Protein AF-A0A2H0M8A6-F1 (afdb_monomer_lite)

Sequence (115 aa):
MWIIIVIVGLIFGLFAFSQIIYPLVSAWPRAKKLEREGKLKQSIPITTFIIAPIVWGTLLAASIWIVNSSFVEYSKLYYIVLGFIFVVVIAQIPKQNRDLEADFKDSWKKYLKEE

Radius of gyration: 17.15 Å; chains: 1; bounding box: 43×23×48 Å

Foldseek 3Di:
DLVVLLVCLQVLLLQLLLQQCCLPPPLVVVLVVCVVVVQWPDRDDPCVSVVSNVVSVVVVVVSLVCCVPPPVVCSVVSVVSSVVSNVVSVVCCVVCNVVSVVVSCVVPVVTGDDD

Structure (mmCIF, N/CA/C/O backbone):
data_AF-A0A2H0M8A6-F1
#
_entry.id   AF-A0A2H0M8A6-F1
#
loop_
_atom_site.group_PDB
_atom_site.id
_atom_site.type_symbol
_atom_site.label_atom_id
_atom_site.label_alt_id
_atom_site.label_comp_id
_atom_site.label_asym_id
_atom_site.label_entity_id
_atom_site.label_seq_id
_atom_site.pdbx_PDB_ins_code
_atom_site.Cartn_x
_atom_site.Cartn_y
_atom_site.Cartn_z
_atom_site.occupancy
_atom_site.B_iso_or_equiv
_atom_site.auth_seq_id
_atom_site.auth_comp_id
_atom_site.auth_asym_id
_atom_site.auth_atom_id
_atom_site.pdbx_PDB_model_num
ATOM 1 N N . MET A 1 1 ? 7.166 -0.919 -25.598 1.00 82.88 1 MET A N 1
ATOM 2 C CA . MET A 1 1 ? 7.477 -1.524 -24.286 1.00 82.88 1 MET A CA 1
ATOM 3 C C . MET A 1 1 ? 7.336 -0.521 -23.142 1.00 82.88 1 MET A C 1
ATOM 5 O O . MET A 1 1 ? 6.576 -0.797 -22.225 1.00 82.88 1 MET A O 1
ATOM 9 N N . TRP A 1 2 ? 7.950 0.669 -23.223 1.00 85.50 2 TRP A N 1
ATOM 10 C CA . TRP A 1 2 ? 7.832 1.709 -22.183 1.00 85.50 2 TRP A CA 1
ATOM 11 C C . TRP A 1 2 ? 6.381 2.063 -21.795 1.00 85.50 2 TRP A C 1
ATOM 13 O O . TRP A 1 2 ? 6.062 2.080 -20.612 1.00 85.50 2 TRP A O 1
ATOM 23 N N . ILE A 1 3 ? 5.479 2.244 -22.773 1.00 91.56 3 ILE A N 1
ATOM 24 C CA . ILE A 1 3 ? 4.048 2.529 -22.532 1.00 91.56 3 ILE A CA 1
ATOM 25 C C . ILE A 1 3 ? 3.387 1.424 -21.698 1.00 91.56 3 ILE A C 1
ATOM 27 O O . ILE A 1 3 ? 2.634 1.713 -20.776 1.00 91.56 3 ILE A O 1
ATOM 31 N N . ILE A 1 4 ? 3.692 0.157 -21.994 1.00 90.88 4 ILE 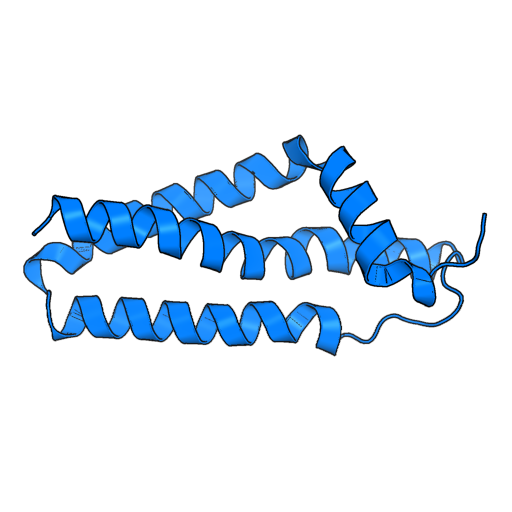A N 1
ATOM 32 C CA . ILE A 1 4 ? 3.111 -0.996 -21.294 1.00 90.88 4 ILE A CA 1
ATOM 33 C C . ILE A 1 4 ? 3.563 -0.993 -19.834 1.00 90.88 4 ILE A C 1
ATOM 35 O O . ILE A 1 4 ? 2.733 -1.114 -18.941 1.00 90.88 4 ILE A O 1
ATOM 39 N N . ILE A 1 5 ? 4.859 -0.787 -19.583 1.00 89.00 5 ILE A N 1
ATOM 40 C CA . ILE A 1 5 ? 5.412 -0.731 -18.221 1.00 89.00 5 ILE A CA 1
ATOM 41 C C . ILE A 1 5 ? 4.822 0.438 -17.432 1.00 89.00 5 ILE A C 1
ATOM 43 O O . ILE A 1 5 ? 4.523 0.282 -16.251 1.00 89.00 5 ILE A O 1
ATOM 47 N N . VAL A 1 6 ? 4.597 1.584 -18.080 1.00 89.81 6 VAL A N 1
ATOM 48 C CA . VAL A 1 6 ? 3.922 2.729 -17.458 1.00 89.81 6 VAL A CA 1
ATOM 49 C C . VAL A 1 6 ? 2.479 2.381 -17.103 1.00 89.81 6 VAL A C 1
ATOM 51 O O . VAL A 1 6 ? 2.099 2.550 -15.953 1.00 89.81 6 VAL A O 1
ATOM 54 N N . ILE A 1 7 ? 1.684 1.855 -18.038 1.00 93.00 7 ILE A N 1
ATOM 55 C CA . ILE A 1 7 ? 0.275 1.506 -17.784 1.00 93.00 7 ILE A CA 1
ATOM 56 C C . ILE A 1 7 ? 0.167 0.453 -16.676 1.00 93.00 7 ILE A C 1
ATOM 58 O O . ILE A 1 7 ? -0.618 0.619 -15.743 1.00 93.00 7 ILE A O 1
ATOM 62 N N . VAL A 1 8 ? 0.985 -0.599 -16.743 1.00 91.19 8 VAL A N 1
ATOM 63 C CA . VAL A 1 8 ? 1.023 -1.647 -15.717 1.00 91.19 8 VAL A CA 1
ATOM 64 C C . VAL A 1 8 ? 1.450 -1.062 -14.375 1.00 91.19 8 VAL A C 1
ATOM 66 O O . VAL A 1 8 ? 0.790 -1.320 -13.378 1.00 91.19 8 VAL A O 1
ATOM 69 N N . GLY A 1 9 ? 2.497 -0.235 -14.334 1.00 90.50 9 GLY A N 1
ATOM 70 C CA . GLY A 1 9 ? 2.951 0.423 -13.108 1.00 90.50 9 GLY A CA 1
ATOM 71 C C . GLY A 1 9 ? 1.917 1.369 -12.506 1.00 90.50 9 GLY A C 1
ATOM 72 O O . GLY A 1 9 ? 1.764 1.390 -11.289 1.00 90.50 9 GLY A O 1
ATOM 73 N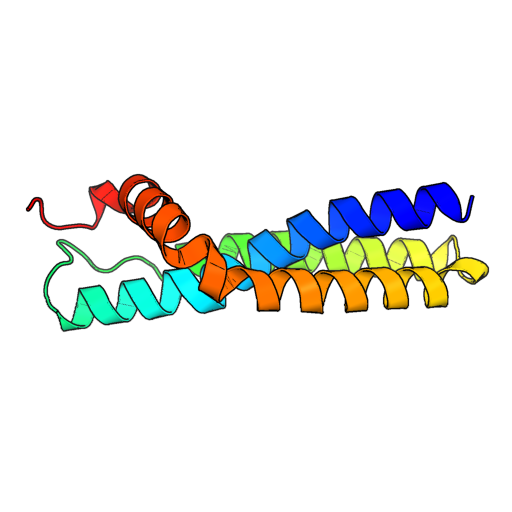 N . LEU A 1 10 ? 1.170 2.098 -13.339 1.00 92.56 10 LEU A N 1
ATOM 74 C CA . LEU A 1 10 ? 0.096 2.984 -12.897 1.00 92.56 10 LEU A CA 1
ATOM 75 C C . LEU A 1 10 ? -1.038 2.187 -12.253 1.00 92.56 10 LEU A C 1
ATOM 77 O O . LEU A 1 10 ? -1.395 2.450 -11.108 1.00 92.56 10 LEU A O 1
ATOM 81 N N . ILE A 1 11 ? -1.583 1.202 -12.972 1.00 92.81 11 ILE A N 1
ATOM 82 C CA . ILE A 1 11 ? -2.720 0.404 -12.500 1.00 92.81 11 ILE A CA 1
ATOM 83 C C . ILE A 1 11 ? -2.307 -0.400 -11.270 1.00 92.81 11 ILE A C 1
ATOM 85 O O . ILE A 1 11 ? -2.932 -0.304 -10.217 1.00 92.81 11 ILE A O 1
ATOM 89 N N . PHE A 1 12 ? -1.229 -1.170 -11.384 1.00 92.94 12 PHE A N 1
ATOM 90 C CA . PHE A 1 12 ? -0.778 -2.041 -10.311 1.00 92.94 12 PHE A CA 1
ATOM 91 C C . PHE A 1 12 ? -0.323 -1.246 -9.085 1.00 92.94 12 PHE A C 1
ATOM 93 O O . PHE A 1 12 ? -0.687 -1.598 -7.966 1.00 92.94 12 PHE A O 1
ATOM 100 N N . GLY A 1 13 ? 0.413 -0.148 -9.286 1.00 92.75 13 GLY A N 1
ATOM 101 C CA . GLY A 1 13 ? 0.808 0.754 -8.208 1.00 92.75 13 GLY A CA 1
ATOM 102 C C . GLY A 1 13 ? -0.404 1.337 -7.487 1.00 92.75 13 GLY A C 1
ATOM 103 O O . GLY A 1 13 ? -0.409 1.377 -6.261 1.00 92.75 13 GLY A O 1
ATOM 104 N N . LEU A 1 14 ? -1.454 1.720 -8.222 1.00 93.19 14 LEU A N 1
ATOM 105 C CA . LEU A 1 14 ? -2.672 2.273 -7.627 1.00 93.19 14 LEU A CA 1
ATOM 106 C C . LEU A 1 14 ? -3.337 1.236 -6.723 1.00 93.19 14 LEU A C 1
ATOM 108 O O . LEU A 1 14 ? -3.583 1.518 -5.555 1.00 93.19 14 LEU A O 1
ATOM 112 N N . PHE A 1 15 ? -3.548 0.019 -7.226 1.00 91.88 15 PHE A N 1
ATOM 113 C CA . PHE A 1 15 ? -4.123 -1.065 -6.430 1.00 91.88 15 PHE A CA 1
ATOM 114 C C . PHE A 1 15 ? -3.256 -1.418 -5.220 1.00 91.88 15 PHE A C 1
ATOM 116 O O . PHE A 1 15 ? -3.762 -1.446 -4.100 1.00 91.88 15 PHE A O 1
ATOM 123 N N . ALA A 1 16 ? -1.955 -1.640 -5.418 1.00 93.69 16 ALA A N 1
ATOM 124 C CA . ALA A 1 16 ? -1.054 -2.030 -4.341 1.00 93.69 16 ALA A CA 1
ATOM 125 C C . ALA A 1 16 ? -0.997 -0.957 -3.247 1.00 93.69 16 ALA A C 1
ATOM 127 O O . ALA A 1 16 ? -1.219 -1.260 -2.076 1.00 93.69 16 ALA A O 1
ATOM 128 N N . PHE A 1 17 ? -0.771 0.309 -3.609 1.00 94.62 17 PHE A N 1
ATOM 129 C CA . PHE A 1 17 ? -0.703 1.381 -2.622 1.00 94.62 17 PHE A CA 1
ATOM 130 C C . PHE A 1 17 ? -2.049 1.642 -1.955 1.00 94.62 17 PHE A C 1
ATOM 132 O O . PHE A 1 17 ? -2.059 1.840 -0.746 1.00 94.62 17 PHE A O 1
ATOM 139 N N . SER A 1 18 ? -3.182 1.577 -2.656 1.00 90.50 18 SER A N 1
ATOM 140 C CA . SER A 1 18 ? -4.492 1.703 -2.004 1.00 90.50 18 SER A CA 1
ATOM 141 C C . SER A 1 18 ? -4.712 0.606 -0.959 1.00 90.50 18 SER A C 1
ATOM 143 O O . SER A 1 18 ? -5.125 0.904 0.158 1.00 90.50 18 SER A O 1
ATOM 145 N N . GLN A 1 19 ? -4.368 -0.644 -1.275 1.00 90.62 19 GLN A N 1
ATOM 146 C CA . GLN A 1 19 ? -4.548 -1.791 -0.377 1.00 90.62 19 GLN A CA 1
ATOM 147 C C . GLN A 1 19 ? -3.529 -1.842 0.773 1.00 90.62 19 GLN A C 1
ATOM 149 O O . GLN A 1 19 ? -3.780 -2.472 1.797 1.00 90.62 19 GLN A O 1
ATOM 154 N N . ILE A 1 20 ? -2.389 -1.161 0.633 1.00 91.50 20 ILE A N 1
ATOM 155 C CA . ILE A 1 20 ? -1.403 -0.988 1.706 1.00 91.50 20 ILE A CA 1
ATOM 156 C C . ILE A 1 20 ? -1.787 0.197 2.600 1.00 91.50 20 ILE A C 1
ATOM 158 O O . ILE A 1 20 ? -1.832 0.084 3.823 1.00 91.50 20 ILE A O 1
ATOM 162 N N . ILE A 1 21 ? -2.061 1.350 1.997 1.00 90.88 21 ILE A N 1
ATOM 163 C CA . ILE A 1 21 ? -2.172 2.623 2.705 1.00 90.88 21 ILE A CA 1
ATOM 164 C C . ILE A 1 21 ? -3.527 2.771 3.389 1.00 90.88 21 ILE A C 1
ATOM 166 O O . ILE A 1 21 ? -3.575 3.207 4.538 1.00 90.88 21 ILE A O 1
ATOM 170 N N . TYR A 1 22 ? -4.627 2.385 2.738 1.00 87.00 22 TYR A N 1
ATOM 171 C CA . TYR A 1 22 ? -5.959 2.572 3.311 1.00 87.00 22 TYR A CA 1
ATOM 172 C C . TYR A 1 22 ? -6.155 1.828 4.648 1.00 87.00 22 TYR A C 1
ATOM 174 O O . TYR A 1 22 ? -6.546 2.480 5.629 1.00 87.00 22 TYR A O 1
ATOM 182 N N . PRO A 1 23 ? -5.828 0.522 4.763 1.00 86.31 23 PRO A N 1
ATOM 183 C CA . PRO A 1 23 ? -5.986 -0.196 6.025 1.00 86.31 23 PRO A CA 1
ATOM 184 C C . PRO A 1 23 ? -5.137 0.389 7.157 1.00 86.31 23 PRO A C 1
ATOM 186 O O . PRO A 1 23 ? -5.604 0.477 8.292 1.00 86.31 23 PRO A O 1
ATOM 189 N N . LEU A 1 24 ? -3.911 0.822 6.847 1.00 87.06 24 LEU A N 1
ATOM 190 C CA . LEU A 1 24 ? -2.941 1.286 7.840 1.00 87.06 24 LEU A CA 1
ATOM 191 C C . LEU A 1 24 ? -3.181 2.731 8.290 1.00 87.06 24 LEU A C 1
ATOM 193 O O . LEU A 1 24 ? -3.026 3.039 9.471 1.00 87.06 24 LEU A O 1
ATOM 197 N N . VAL A 1 25 ? -3.549 3.620 7.366 1.00 86.75 25 VAL A N 1
ATOM 198 C CA . VAL A 1 25 ? -3.613 5.071 7.614 1.00 86.75 25 VAL A CA 1
ATOM 199 C C . VAL A 1 25 ? -5.034 5.551 7.908 1.00 86.75 25 VAL A C 1
ATOM 201 O O . VAL A 1 25 ? -5.200 6.541 8.615 1.00 86.75 25 VAL A O 1
ATOM 204 N N . SER A 1 26 ? -6.065 4.856 7.421 1.00 85.00 26 SER A N 1
ATOM 205 C CA . SER A 1 26 ? -7.464 5.245 7.645 1.00 85.00 26 SER A CA 1
ATOM 206 C C . SER A 1 26 ? -8.200 4.253 8.545 1.00 85.00 26 SER A C 1
ATOM 208 O O . SER A 1 26 ? -8.637 4.612 9.643 1.00 85.00 26 SER A O 1
ATOM 210 N N . ALA A 1 27 ? -8.288 2.985 8.134 1.00 85.31 27 ALA A N 1
ATOM 211 C CA . ALA A 1 27 ? -9.132 2.006 8.817 1.00 85.31 27 ALA A CA 1
ATOM 212 C C . ALA A 1 27 ? -8.627 1.673 10.234 1.00 85.31 27 ALA A C 1
ATOM 214 O O . ALA A 1 27 ? -9.412 1.647 11.184 1.00 85.31 27 ALA A O 1
ATOM 215 N N . TRP A 1 28 ? -7.316 1.482 10.408 1.00 86.50 28 TRP A N 1
ATOM 216 C CA . TRP A 1 28 ? -6.717 1.157 11.704 1.00 86.50 28 T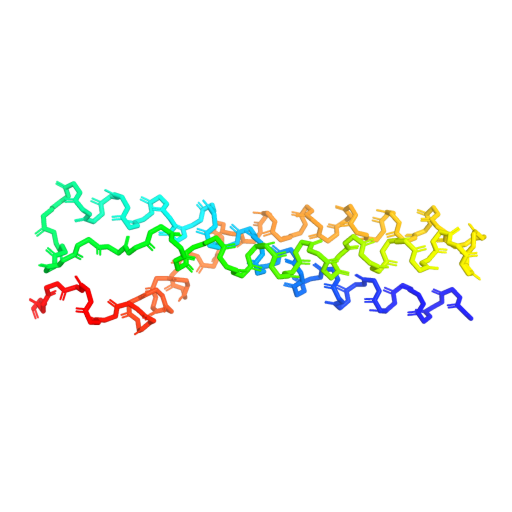RP A CA 1
ATOM 217 C C . TRP A 1 28 ? -6.861 2.278 12.754 1.00 86.50 28 TRP A C 1
ATOM 219 O O . TRP A 1 28 ? -7.399 2.011 13.837 1.00 86.50 28 TRP A O 1
ATOM 229 N N . PRO A 1 29 ? -6.472 3.544 12.481 1.00 86.00 29 PRO A N 1
ATOM 230 C CA . PRO A 1 29 ? -6.687 4.641 13.426 1.00 86.00 29 PRO A CA 1
ATOM 231 C C . PRO A 1 29 ? -8.163 4.831 13.777 1.00 86.00 29 PRO A C 1
ATOM 233 O O . PRO A 1 29 ? -8.504 5.096 14.932 1.00 86.00 29 PRO A O 1
ATOM 236 N N . ARG A 1 30 ? -9.053 4.644 12.797 1.00 85.56 30 ARG A N 1
ATOM 237 C CA . ARG A 1 30 ? -10.499 4.731 12.993 1.00 85.56 30 ARG A CA 1
ATOM 238 C C . ARG A 1 30 ? -11.025 3.628 13.909 1.00 85.56 30 ARG A C 1
ATOM 240 O O . ARG A 1 30 ? -11.769 3.927 14.840 1.00 85.56 30 ARG A O 1
ATOM 247 N N . ALA A 1 31 ? -10.597 2.384 13.707 1.00 87.12 31 ALA A N 1
ATOM 248 C CA . ALA A 1 31 ? -10.927 1.275 14.596 1.00 87.12 31 ALA A CA 1
ATOM 249 C C . ALA A 1 31 ? -10.479 1.558 16.039 1.00 87.12 31 ALA A C 1
ATOM 251 O O . ALA A 1 31 ? -11.260 1.377 16.971 1.00 87.12 31 ALA A O 1
ATOM 252 N N . LYS A 1 32 ? -9.266 2.099 16.228 1.00 86.50 32 LYS A N 1
ATOM 253 C CA . LYS A 1 32 ? -8.774 2.520 17.550 1.00 86.50 32 LYS A CA 1
ATOM 254 C C . LYS A 1 32 ? -9.582 3.657 18.167 1.00 86.50 32 LYS A C 1
ATOM 256 O O . LYS A 1 32 ? -9.799 3.657 19.378 1.00 86.50 32 LYS A O 1
ATOM 261 N N . LYS A 1 33 ? -10.048 4.615 17.365 1.00 87.38 33 LYS A N 1
ATOM 262 C CA . LYS A 1 33 ? -10.939 5.681 17.836 1.00 87.38 33 LYS A CA 1
ATOM 263 C C . LYS A 1 33 ? -12.282 5.112 18.313 1.00 87.38 33 LYS A C 1
ATOM 265 O O . LYS A 1 33 ? -12.706 5.430 19.416 1.00 87.38 33 LYS A O 1
ATOM 270 N N . LEU A 1 34 ? -12.898 4.215 17.541 1.00 85.94 34 LEU A N 1
ATOM 271 C CA . LEU A 1 34 ? -14.169 3.568 17.902 1.00 85.94 34 LEU A CA 1
ATOM 272 C C . LEU A 1 34 ? -14.052 2.652 19.129 1.00 85.94 34 LEU A C 1
ATOM 274 O O . LEU A 1 34 ? -14.989 2.571 19.923 1.00 85.94 34 LEU A O 1
ATOM 278 N N . GLU A 1 35 ? -12.902 1.994 19.302 1.00 86.69 35 GLU A N 1
ATOM 279 C CA . GLU A 1 35 ? -12.573 1.219 20.503 1.00 86.69 35 GLU A CA 1
ATOM 280 C C . GLU A 1 35 ? -12.554 2.122 21.745 1.00 86.69 35 GLU A C 1
ATOM 282 O O . GLU A 1 35 ? -13.203 1.812 22.741 1.00 86.69 35 GLU A O 1
ATOM 287 N N . ARG A 1 36 ? -11.889 3.285 21.661 1.00 87.38 36 ARG A N 1
ATOM 288 C CA . ARG A 1 36 ? -11.842 4.283 22.747 1.00 87.38 36 ARG A CA 1
ATOM 289 C C . ARG A 1 36 ? -13.201 4.917 23.044 1.00 87.38 36 ARG A C 1
ATOM 291 O O . ARG A 1 36 ? -13.488 5.206 24.197 1.00 87.38 36 ARG A O 1
ATOM 298 N N . GLU A 1 37 ? -14.031 5.123 22.023 1.00 88.81 37 GLU A N 1
ATOM 299 C CA . GLU A 1 37 ? -15.398 5.647 22.169 1.00 88.81 37 GLU A CA 1
ATOM 300 C C . GLU A 1 37 ? -16.396 4.595 22.692 1.00 88.81 37 GLU A C 1
ATOM 302 O O . GLU A 1 37 ? -17.570 4.904 22.879 1.00 88.81 37 GLU A O 1
ATOM 307 N N . GLY A 1 38 ? -15.971 3.342 22.906 1.00 85.06 38 GLY A N 1
ATOM 308 C CA . GLY A 1 38 ? -16.846 2.271 23.389 1.00 85.06 38 GLY A CA 1
ATOM 309 C C . GLY A 1 38 ? -17.930 1.851 22.388 1.00 85.06 38 GLY A C 1
ATOM 310 O O . GLY A 1 38 ? -18.899 1.193 22.778 1.00 85.06 38 GLY A O 1
ATOM 311 N N . LYS A 1 39 ? -17.776 2.206 21.104 1.00 85.75 39 LYS A N 1
ATOM 312 C CA . LYS A 1 39 ? -18.728 1.913 20.015 1.00 85.75 39 LYS A CA 1
ATOM 313 C C . LYS A 1 39 ? -18.525 0.537 19.375 1.00 85.75 39 LYS A C 1
ATOM 315 O O . LYS A 1 39 ? -19.316 0.125 18.532 1.00 85.75 39 LYS A O 1
ATOM 320 N N . LEU A 1 40 ? -17.481 -0.191 19.772 1.00 84.75 40 LEU A N 1
ATOM 321 C CA . LEU A 1 40 ? -17.243 -1.563 19.328 1.00 84.75 40 LEU A CA 1
ATOM 322 C C . LEU A 1 40 ? -17.925 -2.569 20.260 1.00 84.75 40 LEU A C 1
ATOM 324 O O . LEU A 1 40 ? -17.829 -2.468 21.483 1.00 84.75 40 LEU A O 1
ATOM 328 N N . LYS A 1 41 ? -18.597 -3.563 19.675 1.00 86.56 41 LYS A N 1
ATOM 329 C CA . LYS A 1 41 ? -19.125 -4.736 20.389 1.00 86.56 41 LYS A CA 1
ATOM 330 C C . LYS A 1 41 ? -17.997 -5.694 20.781 1.00 86.56 41 LYS A C 1
ATOM 332 O O . LYS A 1 41 ? -18.072 -6.340 21.820 1.00 86.56 41 LYS A O 1
ATOM 337 N N . GLN A 1 42 ? -16.960 -5.772 19.949 1.00 84.88 42 GLN A N 1
ATOM 338 C CA . GLN A 1 42 ? -15.746 -6.559 20.166 1.00 84.88 42 GLN A CA 1
ATOM 339 C C . GLN A 1 42 ? -14.574 -5.895 19.420 1.00 84.88 42 GLN A C 1
ATOM 341 O O . GLN A 1 42 ? -14.791 -5.272 18.377 1.00 84.88 42 GLN A O 1
ATOM 346 N N . SER A 1 43 ? -13.341 -6.027 19.919 1.00 83.38 43 SER A N 1
ATOM 347 C CA . SER A 1 43 ? -12.164 -5.450 19.254 1.00 83.38 43 SER A CA 1
ATOM 348 C C . SER A 1 43 ? -11.944 -6.074 17.871 1.00 83.38 43 SER A C 1
ATOM 350 O O . SER A 1 43 ? -12.078 -7.286 17.689 1.00 83.38 43 SER A O 1
ATOM 352 N N . ILE A 1 44 ? -11.589 -5.245 16.885 1.00 85.88 44 ILE A N 1
ATOM 353 C CA . ILE A 1 44 ? -11.246 -5.720 15.540 1.00 85.88 44 ILE A CA 1
ATOM 354 C C . ILE A 1 44 ? -9.817 -6.287 15.578 1.00 85.88 44 ILE A C 1
ATOM 356 O O . ILE A 1 44 ? -8.897 -5.564 15.976 1.00 85.88 44 ILE A O 1
ATOM 360 N N . PRO A 1 45 ? -9.590 -7.550 15.166 1.00 86.75 45 PRO A N 1
ATOM 361 C CA . PRO A 1 45 ? -8.257 -8.137 15.155 1.00 86.75 45 PRO A CA 1
ATOM 362 C C . PRO A 1 45 ? -7.293 -7.341 14.276 1.00 86.75 45 PRO A C 1
ATOM 364 O O . PRO A 1 45 ? -7.619 -6.998 13.138 1.00 86.75 45 PRO A O 1
ATOM 367 N N . ILE A 1 46 ? -6.079 -7.116 14.783 1.00 85.25 46 ILE A N 1
ATOM 368 C CA . ILE A 1 46 ? -5.008 -6.385 14.083 1.00 85.25 46 ILE A CA 1
ATOM 369 C C . ILE A 1 46 ? -4.671 -7.036 12.740 1.00 85.25 46 ILE A C 1
ATOM 371 O O . ILE A 1 46 ? -4.424 -6.349 11.752 1.00 85.25 46 ILE A O 1
ATOM 375 N N . THR A 1 47 ? -4.733 -8.365 12.693 1.00 86.62 47 THR A N 1
ATOM 376 C CA . THR A 1 47 ? -4.511 -9.165 11.486 1.00 86.62 47 THR A CA 1
ATOM 377 C C . THR A 1 47 ? -5.362 -8.688 10.310 1.00 86.62 47 THR A C 1
ATOM 379 O O . THR A 1 47 ? -4.856 -8.613 9.195 1.00 86.62 47 THR A O 1
ATOM 382 N N . THR A 1 48 ? -6.600 -8.253 10.556 1.00 84.75 48 THR A N 1
ATOM 383 C CA . THR A 1 48 ? -7.519 -7.752 9.520 1.00 84.75 48 THR A CA 1
ATOM 384 C C . THR A 1 48 ? -6.967 -6.539 8.769 1.00 84.75 48 THR A C 1
ATOM 386 O O . THR A 1 48 ? -7.255 -6.364 7.590 1.00 84.75 48 THR A O 1
ATOM 389 N N . PHE A 1 49 ? -6.147 -5.718 9.427 1.00 87.62 49 PHE A N 1
ATOM 390 C CA . PHE A 1 49 ? -5.560 -4.515 8.833 1.00 87.62 49 PHE A CA 1
ATOM 391 C C . PHE A 1 49 ? -4.191 -4.760 8.207 1.00 87.62 49 PHE A C 1
ATOM 393 O O . PHE A 1 49 ? -3.730 -3.930 7.435 1.00 87.62 49 PHE A O 1
ATOM 400 N N . ILE A 1 50 ? -3.534 -5.874 8.541 1.00 89.88 50 ILE A N 1
ATOM 401 C CA . ILE A 1 50 ? -2.155 -6.161 8.131 1.00 89.88 50 ILE A CA 1
ATOM 402 C C . ILE A 1 50 ? -2.099 -7.176 6.980 1.00 89.88 50 ILE A C 1
ATOM 404 O O . ILE A 1 50 ? -1.185 -7.106 6.163 1.00 89.88 50 ILE A O 1
ATOM 408 N N . ILE A 1 51 ? -3.083 -8.077 6.850 1.00 91.06 51 ILE A N 1
ATOM 409 C CA . ILE A 1 51 ? -3.094 -9.102 5.789 1.00 91.06 51 ILE A CA 1
ATOM 410 C C . ILE A 1 51 ? -3.017 -8.469 4.394 1.00 91.06 51 ILE A C 1
ATOM 412 O O . ILE A 1 51 ? -2.153 -8.849 3.606 1.00 91.06 51 ILE A O 1
ATOM 416 N N . ALA A 1 52 ? -3.875 -7.489 4.094 1.00 89.62 52 ALA A N 1
ATOM 417 C CA . ALA A 1 52 ? -3.870 -6.830 2.789 1.00 89.62 52 ALA A CA 1
ATOM 418 C C . ALA A 1 52 ? -2.537 -6.099 2.508 1.00 89.62 52 ALA A C 1
ATOM 420 O O . ALA A 1 52 ? -1.939 -6.383 1.467 1.00 89.62 52 ALA A O 1
ATOM 421 N N . PRO A 1 53 ? -1.992 -5.269 3.425 1.00 93.19 53 PRO A N 1
ATOM 422 C CA . PRO A 1 53 ? -0.665 -4.682 3.253 1.00 93.19 53 PRO A CA 1
ATOM 423 C C . PRO A 1 53 ? 0.467 -5.690 3.055 1.00 93.19 53 PRO A C 1
ATOM 425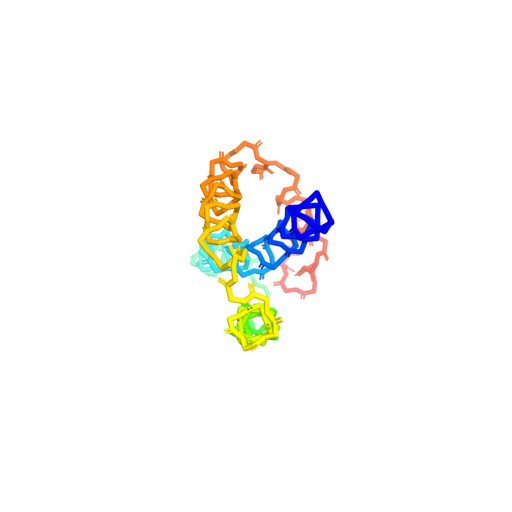 O O . PRO A 1 53 ? 1.362 -5.430 2.258 1.00 93.19 53 PRO A O 1
ATOM 428 N N . ILE A 1 54 ? 0.442 -6.838 3.742 1.00 94.50 54 ILE A N 1
ATOM 429 C CA . ILE A 1 54 ? 1.453 -7.885 3.552 1.00 94.50 54 ILE A CA 1
ATOM 430 C C . ILE A 1 54 ? 1.347 -8.467 2.144 1.00 94.50 54 ILE A C 1
ATOM 432 O O . ILE A 1 54 ? 2.336 -8.465 1.417 1.00 94.50 54 ILE A O 1
ATOM 436 N N . VAL A 1 55 ? 0.159 -8.930 1.742 1.00 95.19 55 VAL A N 1
ATOM 437 C CA . VAL A 1 55 ? -0.046 -9.574 0.434 1.00 95.19 55 VAL A CA 1
ATOM 438 C C . VAL A 1 55 ? 0.333 -8.621 -0.697 1.00 95.19 55 VAL A C 1
ATOM 440 O O . VAL A 1 55 ? 1.139 -8.967 -1.562 1.00 95.19 55 VAL A O 1
ATOM 443 N N . TRP A 1 56 ? -0.187 -7.395 -0.669 1.00 95.69 56 TRP A N 1
ATOM 444 C CA . TRP A 1 56 ? 0.106 -6.401 -1.700 1.00 95.69 56 TRP A CA 1
ATOM 445 C C . TRP A 1 56 ? 1.535 -5.870 -1.627 1.00 95.69 56 TRP A C 1
ATOM 447 O O . TRP A 1 56 ? 2.129 -5.600 -2.667 1.00 95.69 56 TRP A O 1
ATOM 457 N N . GLY A 1 57 ? 2.126 -5.790 -0.434 1.00 95.50 57 GLY A N 1
ATOM 458 C CA . GLY A 1 57 ? 3.537 -5.462 -0.253 1.00 95.50 57 GLY A CA 1
ATOM 459 C C . GLY A 1 57 ? 4.458 -6.511 -0.877 1.00 95.50 57 GLY A C 1
ATOM 460 O O . GLY A 1 57 ? 5.402 -6.157 -1.580 1.00 95.50 57 GLY A O 1
ATOM 461 N N . THR A 1 58 ? 4.155 -7.801 -0.699 1.00 96.38 58 THR A N 1
ATOM 462 C CA . THR A 1 58 ? 4.889 -8.893 -1.354 1.00 96.38 58 THR A CA 1
ATOM 463 C C . THR A 1 58 ? 4.740 -8.835 -2.872 1.00 96.38 58 THR A C 1
ATOM 465 O O . THR A 1 58 ? 5.736 -8.950 -3.583 1.00 96.38 58 THR A O 1
ATOM 468 N N . LEU A 1 59 ? 3.526 -8.603 -3.382 1.00 96.56 59 LEU A N 1
ATOM 469 C CA . LEU A 1 59 ? 3.295 -8.474 -4.823 1.00 96.56 59 LEU A CA 1
ATOM 470 C C . LEU A 1 59 ? 4.026 -7.259 -5.416 1.00 96.56 59 LEU A C 1
ATOM 472 O O . LEU A 1 59 ? 4.588 -7.361 -6.503 1.00 96.56 59 LEU A O 1
ATOM 476 N N . LEU A 1 60 ? 4.076 -6.135 -4.695 1.00 96.19 60 LEU A N 1
ATOM 477 C CA . LEU A 1 60 ? 4.835 -4.949 -5.092 1.00 96.19 60 LEU A CA 1
ATOM 478 C C . LEU A 1 60 ? 6.345 -5.199 -5.095 1.00 96.19 60 LEU A C 1
ATOM 480 O O . LEU A 1 60 ? 7.035 -4.813 -6.035 1.00 96.19 60 LEU A O 1
ATOM 484 N N . ALA A 1 61 ? 6.869 -5.889 -4.084 1.00 96.25 61 ALA A N 1
ATOM 485 C CA . ALA A 1 61 ? 8.274 -6.279 -4.065 1.00 96.25 61 ALA A CA 1
ATOM 486 C C . ALA A 1 61 ? 8.613 -7.210 -5.243 1.00 96.25 61 ALA A C 1
ATOM 488 O O . ALA A 1 61 ? 9.628 -7.015 -5.913 1.00 96.25 61 ALA A O 1
ATOM 489 N N . ALA A 1 62 ? 7.737 -8.173 -5.546 1.00 96.31 62 ALA A N 1
ATOM 490 C CA . ALA A 1 62 ? 7.893 -9.068 -6.688 1.00 96.31 62 ALA A CA 1
ATOM 491 C C . ALA A 1 62 ? 7.836 -8.315 -8.027 1.00 96.31 62 ALA A C 1
ATOM 493 O O . ALA A 1 62 ? 8.663 -8.572 -8.902 1.00 96.31 62 ALA A O 1
ATOM 494 N N . SER A 1 63 ? 6.919 -7.355 -8.189 1.00 95.06 63 SER A N 1
ATOM 495 C CA . SER A 1 63 ? 6.820 -6.562 -9.420 1.00 95.06 63 SER A CA 1
ATOM 496 C C . SER A 1 63 ? 8.067 -5.703 -9.638 1.00 95.06 63 SER A C 1
ATOM 498 O O . SER A 1 63 ? 8.609 -5.670 -10.743 1.00 95.06 63 SER A O 1
ATOM 500 N N . ILE A 1 64 ? 8.578 -5.074 -8.576 1.00 95.38 64 ILE A N 1
ATOM 501 C CA . ILE A 1 64 ? 9.840 -4.330 -8.600 1.00 95.38 64 ILE A CA 1
ATOM 502 C C . ILE A 1 64 ? 10.991 -5.265 -8.979 1.00 95.38 64 ILE A C 1
ATOM 504 O O . ILE A 1 64 ? 11.803 -4.920 -9.838 1.00 95.38 64 ILE A O 1
ATOM 508 N N . TRP A 1 65 ? 11.065 -6.453 -8.380 1.00 96.56 65 TRP A N 1
ATOM 509 C CA . TRP A 1 65 ? 12.111 -7.426 -8.685 1.00 96.56 65 TRP A CA 1
ATOM 510 C C . TRP A 1 65 ? 12.073 -7.886 -10.151 1.00 96.56 65 TRP A C 1
ATOM 512 O O . TRP A 1 65 ? 13.113 -7.903 -10.812 1.00 96.56 65 TRP A O 1
ATOM 522 N N . ILE A 1 66 ? 10.889 -8.174 -10.701 1.00 94.88 66 ILE A N 1
ATOM 523 C CA . ILE A 1 66 ? 10.713 -8.548 -12.116 1.00 94.88 66 ILE A CA 1
ATOM 524 C C . ILE A 1 66 ? 11.182 -7.422 -13.042 1.00 94.88 66 ILE A C 1
ATOM 526 O O . ILE A 1 66 ? 11.942 -7.672 -13.978 1.00 94.88 66 ILE A O 1
ATOM 530 N N . VAL A 1 67 ? 10.780 -6.174 -12.781 1.00 93.81 67 VAL A N 1
ATOM 531 C CA . VAL A 1 67 ? 11.191 -5.038 -13.620 1.00 93.81 67 VAL A CA 1
ATOM 532 C C . VAL A 1 67 ? 12.706 -4.833 -13.559 1.00 93.81 67 VAL A C 1
ATOM 534 O O . VAL A 1 67 ? 13.337 -4.669 -14.598 1.00 93.81 67 VAL A O 1
ATOM 537 N N . ASN A 1 68 ? 13.319 -4.925 -12.377 1.00 94.00 68 ASN A N 1
ATOM 538 C CA . ASN A 1 68 ? 14.767 -4.746 -12.246 1.00 94.00 68 ASN A CA 1
ATOM 539 C C . ASN A 1 68 ? 15.601 -5.898 -12.803 1.00 94.00 68 ASN A C 1
ATOM 541 O O . ASN A 1 68 ? 16.757 -5.673 -13.133 1.00 94.00 68 ASN A O 1
ATOM 545 N N . SER A 1 69 ? 15.057 -7.109 -12.898 1.00 94.94 69 SER A N 1
ATOM 546 C CA . SER A 1 69 ? 15.785 -8.266 -13.435 1.00 94.94 69 SER A CA 1
ATOM 547 C C . SER A 1 69 ? 15.603 -8.424 -14.943 1.00 94.94 69 SER A C 1
ATOM 549 O O . SER A 1 69 ? 16.563 -8.709 -15.650 1.00 94.94 69 SER A O 1
ATOM 551 N N . SER A 1 70 ? 14.382 -8.221 -15.441 1.00 93.25 70 SER A N 1
ATOM 552 C CA . SER A 1 70 ? 14.015 -8.515 -16.833 1.00 93.25 70 SER A CA 1
ATOM 553 C C . SER A 1 70 ? 13.941 -7.268 -17.721 1.00 93.25 70 SER A C 1
ATOM 555 O O . SER A 1 70 ? 14.001 -7.378 -18.941 1.00 93.25 70 SER A O 1
ATOM 557 N N . PHE A 1 71 ? 13.813 -6.077 -17.126 1.00 92.81 71 PHE A N 1
ATOM 558 C CA . PHE A 1 71 ? 13.502 -4.824 -17.822 1.00 92.81 71 PHE A CA 1
ATOM 559 C C . PHE A 1 71 ? 14.331 -3.644 -17.283 1.00 92.81 71 PHE A C 1
ATOM 561 O O . PHE A 1 71 ? 13.807 -2.545 -17.094 1.00 92.81 71 PHE A O 1
ATOM 568 N N . VAL A 1 72 ? 15.631 -3.869 -17.046 1.00 91.75 72 VAL A N 1
ATOM 569 C CA . VAL A 1 72 ? 16.566 -2.922 -16.394 1.00 91.75 72 VAL A CA 1
ATOM 570 C C . VAL A 1 72 ? 16.501 -1.510 -16.991 1.00 91.75 72 VAL A C 1
ATOM 572 O O . VAL A 1 72 ? 16.525 -0.517 -16.262 1.00 91.75 72 VAL A O 1
ATOM 575 N N . GLU A 1 73 ? 16.378 -1.406 -18.317 1.00 92.69 73 GLU A N 1
ATOM 576 C CA . GLU A 1 73 ? 16.298 -0.127 -19.037 1.00 92.69 73 GLU A CA 1
ATOM 577 C C . GLU A 1 73 ? 15.074 0.726 -18.646 1.00 92.69 73 GLU A C 1
ATOM 579 O O . GLU A 1 73 ? 15.111 1.953 -18.747 1.00 92.69 73 GLU A O 1
ATOM 584 N N . TYR A 1 74 ? 14.015 0.102 -18.118 1.00 92.88 74 TYR A N 1
ATOM 585 C CA . TYR A 1 74 ? 12.781 0.763 -17.694 1.00 92.88 74 TYR A CA 1
ATOM 586 C C . TYR A 1 74 ? 12.645 0.907 -16.174 1.00 92.88 74 TYR A C 1
ATOM 588 O O . TYR A 1 74 ? 11.700 1.555 -15.720 1.00 92.88 74 TYR A O 1
ATOM 596 N N . SER A 1 75 ? 13.573 0.374 -15.371 1.00 93.00 75 SER A N 1
ATOM 597 C CA . SER A 1 75 ? 13.485 0.419 -13.904 1.00 93.00 75 SER A CA 1
ATOM 598 C C . SER A 1 75 ? 13.316 1.835 -13.362 1.00 93.00 75 SER A C 1
ATOM 600 O O . SER A 1 75 ? 12.457 2.080 -12.517 1.00 93.00 75 SER A O 1
ATOM 602 N N . LYS A 1 76 ? 14.090 2.799 -13.881 1.00 94.88 76 LYS A N 1
ATOM 603 C CA . LYS A 1 76 ? 13.989 4.208 -13.461 1.00 94.88 76 LYS A CA 1
ATOM 604 C C . LYS A 1 76 ? 12.591 4.772 -13.714 1.00 94.88 76 LYS A C 1
ATOM 606 O O . LYS A 1 76 ? 12.018 5.404 -12.832 1.00 94.88 76 LYS A O 1
ATOM 611 N N . LEU A 1 77 ? 12.037 4.515 -14.899 1.00 94.44 77 LEU A N 1
ATOM 612 C CA . LEU A 1 77 ? 10.696 4.960 -15.270 1.00 94.44 77 LEU A CA 1
ATOM 613 C C . LEU A 1 77 ? 9.634 4.319 -14.368 1.00 94.44 77 LEU A C 1
ATOM 615 O O . LEU A 1 77 ? 8.734 5.009 -13.898 1.00 94.44 77 LEU A O 1
ATOM 619 N N . TYR A 1 78 ? 9.770 3.024 -14.078 1.00 94.69 78 TYR A N 1
ATOM 620 C CA . TYR A 1 78 ? 8.859 2.306 -13.191 1.00 94.69 78 TYR A CA 1
ATOM 621 C C . TYR A 1 78 ? 8.846 2.897 -11.774 1.00 94.69 78 TYR A C 1
ATOM 623 O O . TYR A 1 78 ? 7.773 3.145 -11.229 1.00 94.69 78 TYR A O 1
ATOM 631 N N . TYR A 1 79 ? 10.011 3.222 -11.203 1.00 95.69 79 TYR A N 1
ATOM 632 C CA . TYR A 1 79 ? 10.086 3.889 -9.898 1.00 95.69 79 TYR A CA 1
ATOM 633 C C . TYR A 1 79 ? 9.464 5.286 -9.897 1.00 95.69 79 TYR A C 1
ATOM 635 O O . TYR A 1 79 ? 8.794 5.641 -8.930 1.00 95.69 79 TYR A O 1
ATOM 643 N N . ILE A 1 80 ? 9.642 6.067 -10.968 1.00 96.31 80 ILE A N 1
ATOM 644 C CA . ILE A 1 80 ? 8.995 7.382 -11.104 1.00 96.31 80 ILE A CA 1
ATOM 645 C C . ILE A 1 80 ? 7.471 7.223 -11.089 1.00 96.31 80 ILE A C 1
ATOM 647 O O . ILE A 1 80 ? 6.785 7.941 -10.365 1.00 96.31 80 ILE A O 1
ATOM 651 N N . VAL A 1 81 ? 6.944 6.253 -11.843 1.00 96.00 81 VAL A N 1
ATOM 652 C CA . VAL A 1 81 ? 5.505 5.954 -11.889 1.00 96.00 81 VAL A CA 1
ATOM 653 C C . VAL A 1 81 ? 4.984 5.513 -10.520 1.00 96.00 81 VAL A C 1
ATOM 655 O O . VAL A 1 81 ? 3.975 6.044 -10.056 1.00 96.00 81 VAL A O 1
ATOM 658 N N . LEU A 1 82 ? 5.678 4.592 -9.845 1.00 96.25 82 LEU A N 1
ATOM 659 C CA . LEU A 1 82 ? 5.302 4.155 -8.499 1.00 96.25 82 LEU A CA 1
ATOM 660 C C . LEU A 1 82 ? 5.336 5.315 -7.498 1.00 96.25 82 LEU A C 1
ATOM 662 O O . LEU A 1 82 ? 4.391 5.484 -6.734 1.00 96.25 82 LEU A O 1
ATOM 666 N N . GLY A 1 83 ? 6.382 6.143 -7.524 1.00 96.69 83 GLY A N 1
ATOM 667 C CA . GLY A 1 83 ? 6.503 7.312 -6.653 1.00 96.69 83 GLY A CA 1
ATOM 668 C C . GLY A 1 83 ? 5.383 8.327 -6.882 1.00 96.69 83 GLY A C 1
ATOM 669 O O . GLY A 1 83 ? 4.780 8.808 -5.924 1.00 96.69 83 GLY A O 1
ATOM 670 N N . PHE A 1 84 ? 5.046 8.602 -8.144 1.00 96.62 84 PHE A N 1
ATOM 671 C CA . PHE A 1 84 ? 3.916 9.461 -8.491 1.00 96.62 84 PHE A CA 1
ATOM 672 C C . PHE A 1 84 ? 2.596 8.909 -7.936 1.00 96.62 84 PHE A C 1
ATOM 674 O O . PHE A 1 84 ? 1.864 9.631 -7.260 1.00 96.62 84 PHE A O 1
ATOM 681 N N . ILE A 1 85 ? 2.304 7.624 -8.159 1.00 95.25 85 ILE A N 1
ATOM 682 C CA . ILE A 1 85 ? 1.053 7.021 -7.685 1.00 95.25 85 ILE A CA 1
ATOM 683 C C . ILE A 1 85 ? 0.992 6.944 -6.163 1.00 95.25 85 ILE A C 1
ATOM 685 O O . ILE A 1 85 ? -0.069 7.178 -5.592 1.00 95.25 85 ILE A O 1
ATOM 689 N N . PHE A 1 86 ? 2.111 6.686 -5.493 1.00 95.00 86 PHE A N 1
ATOM 690 C CA . PHE A 1 86 ? 2.178 6.725 -4.037 1.00 95.00 86 PHE A CA 1
ATOM 691 C C . PHE A 1 86 ? 1.723 8.085 -3.487 1.00 95.00 86 PHE A C 1
ATOM 693 O O . PHE A 1 86 ? 0.865 8.144 -2.604 1.00 95.00 86 PHE A O 1
ATOM 700 N N . VAL A 1 87 ? 2.224 9.184 -4.067 1.00 95.06 87 VAL A N 1
ATOM 701 C CA . VAL A 1 87 ? 1.800 10.547 -3.707 1.00 95.06 87 VAL A CA 1
ATOM 702 C C . VAL A 1 87 ? 0.314 10.759 -4.001 1.00 95.06 87 VAL A C 1
ATOM 704 O O . VAL A 1 87 ? -0.402 11.294 -3.154 1.00 95.06 87 VAL A O 1
ATOM 707 N N . VAL A 1 88 ? -0.169 10.311 -5.164 1.00 93.00 88 VAL A N 1
ATOM 708 C CA . VAL A 1 88 ? -1.588 10.414 -5.543 1.00 93.00 88 VAL A CA 1
ATOM 709 C C . VAL A 1 88 ? -2.488 9.686 -4.543 1.00 93.00 88 VAL A C 1
ATOM 711 O O . VAL A 1 88 ? -3.477 10.263 -4.094 1.00 93.00 88 VAL A O 1
ATOM 714 N N . VAL A 1 89 ? -2.145 8.454 -4.156 1.00 91.06 89 VAL A N 1
ATOM 715 C CA . VAL A 1 89 ? -2.921 7.665 -3.190 1.00 91.06 89 VAL A CA 1
ATOM 716 C C . VAL A 1 89 ? -2.973 8.373 -1.842 1.00 91.06 89 VAL A C 1
ATOM 718 O O . VAL A 1 89 ? -4.062 8.551 -1.302 1.00 91.06 89 VAL A O 1
ATOM 721 N N . ILE A 1 90 ? -1.836 8.852 -1.328 1.00 89.50 90 ILE A N 1
ATOM 722 C CA . ILE A 1 90 ? -1.790 9.584 -0.054 1.00 89.50 90 ILE A CA 1
ATOM 723 C C . ILE A 1 90 ? -2.646 10.853 -0.109 1.00 89.50 90 ILE A C 1
ATOM 725 O O . ILE A 1 90 ? -3.428 11.109 0.807 1.00 89.50 90 ILE A O 1
ATOM 729 N N . ALA A 1 91 ? -2.542 11.629 -1.190 1.00 89.38 91 ALA A N 1
ATOM 730 C CA . ALA A 1 91 ? -3.296 12.867 -1.361 1.00 89.38 91 ALA A CA 1
ATOM 731 C C . ALA A 1 91 ? -4.817 12.642 -1.467 1.00 89.38 91 ALA A C 1
ATOM 733 O O . ALA A 1 91 ? -5.592 13.550 -1.164 1.00 89.38 91 ALA A O 1
ATOM 734 N N . GLN A 1 92 ? -5.263 11.452 -1.882 1.00 85.81 92 GLN A N 1
ATOM 735 C CA . GLN A 1 92 ? -6.686 11.125 -2.004 1.00 85.81 92 GLN A CA 1
ATOM 736 C C . GLN A 1 92 ? -7.337 10.667 -0.691 1.00 85.81 92 GLN A C 1
ATOM 738 O O . GLN A 1 92 ? -8.553 10.826 -0.556 1.00 85.81 92 GLN A O 1
ATOM 743 N N . ILE A 1 93 ? -6.568 10.188 0.297 1.00 79.44 93 ILE A N 1
ATOM 744 C CA . ILE A 1 93 ? -7.107 9.698 1.584 1.00 79.44 93 ILE A CA 1
ATOM 745 C C . ILE A 1 93 ? -8.029 10.723 2.267 1.00 79.44 93 ILE A C 1
ATOM 747 O O . ILE A 1 93 ? -9.142 10.349 2.643 1.00 79.44 93 ILE A O 1
ATOM 751 N N . PRO A 1 94 ? -7.651 12.013 2.414 1.00 72.19 94 PRO A N 1
ATOM 752 C CA . PRO A 1 94 ? -8.510 12.987 3.086 1.00 72.19 94 PRO A CA 1
ATOM 753 C C . PRO A 1 94 ? -9.784 13.287 2.289 1.00 72.19 94 PRO A C 1
ATOM 755 O O . PRO A 1 94 ? -10.814 13.624 2.868 1.00 72.19 94 PRO A O 1
ATOM 758 N N . LYS A 1 95 ? -9.723 13.172 0.956 1.00 69.06 95 LYS A N 1
ATOM 759 C CA . LYS A 1 95 ? -10.813 13.537 0.044 1.00 69.06 95 LYS A CA 1
ATOM 760 C C . LYS A 1 95 ? -11.895 12.455 -0.035 1.00 69.06 95 LYS A C 1
ATOM 762 O O . LYS A 1 95 ? -13.062 12.789 -0.198 1.00 69.06 95 LYS A O 1
ATOM 767 N N . GLN A 1 96 ? -11.525 11.184 0.126 1.00 68.06 96 GLN A N 1
ATOM 768 C CA . GLN A 1 96 ? -12.450 10.040 0.093 1.00 68.06 96 GLN A CA 1
ATOM 769 C C . GLN A 1 96 ? -13.086 9.716 1.456 1.00 68.06 96 GLN A C 1
ATOM 771 O O . GLN A 1 96 ? -13.828 8.748 1.580 1.00 68.06 96 GLN A O 1
ATOM 776 N N . ASN A 1 97 ? -12.833 10.519 2.493 1.00 64.12 97 ASN A N 1
ATOM 777 C CA . ASN A 1 97 ? -13.142 10.192 3.890 1.00 64.12 97 ASN A CA 1
ATOM 778 C C . ASN A 1 97 ? -14.611 9.783 4.158 1.00 64.12 97 ASN A C 1
ATOM 780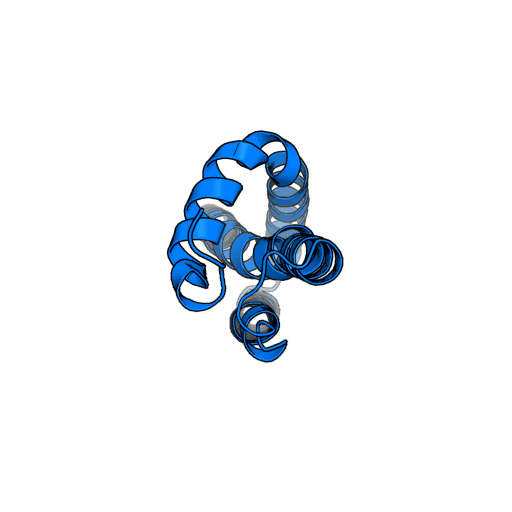 O O . ASN A 1 97 ? -14.868 8.992 5.062 1.00 64.12 97 ASN A O 1
ATOM 784 N N . ARG A 1 98 ? -15.574 10.281 3.365 1.00 62.12 98 ARG A N 1
ATOM 785 C CA . ARG A 1 98 ? -16.999 9.927 3.495 1.00 62.12 98 ARG A CA 1
ATOM 786 C C . ARG A 1 98 ? -17.353 8.565 2.885 1.00 62.12 98 ARG A C 1
ATOM 788 O O . ARG A 1 98 ? -18.148 7.844 3.477 1.00 62.12 98 ARG A O 1
ATOM 795 N N . ASP A 1 99 ? -16.760 8.196 1.755 1.00 73.19 99 ASP A N 1
ATOM 796 C CA . ASP A 1 99 ? -17.001 6.885 1.133 1.00 73.19 99 ASP A CA 1
ATOM 797 C C . ASP A 1 99 ? -16.221 5.798 1.879 1.00 73.19 99 ASP A C 1
ATOM 799 O O . ASP A 1 99 ? -16.766 4.759 2.234 1.00 73.19 99 ASP A O 1
ATOM 803 N N . LEU A 1 100 ? -14.995 6.122 2.296 1.00 71.62 100 LEU A N 1
ATOM 804 C CA . LEU A 1 100 ? -14.178 5.279 3.168 1.00 71.62 100 LEU A CA 1
ATOM 805 C C . LEU A 1 100 ? -14.845 4.982 4.518 1.00 71.62 100 LEU A C 1
ATOM 807 O O . LEU A 1 100 ? -14.544 3.970 5.150 1.00 71.62 100 LEU A O 1
ATOM 811 N N . GLU A 1 101 ? -15.715 5.876 4.989 1.00 75.81 101 GLU A N 1
ATOM 812 C CA . GLU A 1 101 ? -16.535 5.656 6.175 1.00 75.81 101 GLU A CA 1
ATOM 813 C C . GLU A 1 101 ? -17.628 4.620 5.938 1.00 75.81 101 GLU A C 1
ATOM 815 O O . GLU A 1 101 ? -17.822 3.743 6.783 1.00 75.81 101 GLU A O 1
ATOM 820 N N . ALA A 1 102 ? -18.340 4.733 4.819 1.00 77.06 102 ALA A N 1
ATOM 821 C CA . ALA A 1 102 ? -19.373 3.781 4.447 1.00 77.06 102 ALA A CA 1
ATOM 822 C C . ALA A 1 102 ? -18.762 2.387 4.250 1.00 77.06 102 ALA A C 1
ATOM 824 O O . ALA A 1 102 ? -19.227 1.431 4.870 1.00 77.06 102 ALA A O 1
ATOM 825 N N . ASP A 1 103 ? -17.650 2.305 3.518 1.00 77.94 103 ASP A N 1
ATOM 826 C CA . ASP A 1 103 ? -16.920 1.059 3.266 1.00 77.94 103 ASP A CA 1
ATOM 827 C C . ASP A 1 103 ? -16.411 0.422 4.560 1.00 77.94 103 ASP A C 1
ATOM 829 O O . ASP A 1 103 ? -16.489 -0.795 4.742 1.00 77.94 103 ASP A O 1
ATOM 833 N N . PHE A 1 104 ? -15.928 1.239 5.502 1.00 82.38 104 PHE A N 1
ATOM 834 C CA . PHE A 1 104 ? -15.519 0.753 6.816 1.00 82.38 104 PHE A CA 1
ATOM 835 C C . PHE A 1 104 ? -16.712 0.190 7.600 1.00 82.38 104 PHE A C 1
ATOM 837 O O . PHE A 1 104 ? -16.624 -0.887 8.194 1.00 82.38 104 PHE A O 1
ATOM 844 N N . LYS A 1 105 ? -17.839 0.910 7.628 1.00 82.94 105 LYS A N 1
ATOM 845 C CA . LYS A 1 105 ? -19.031 0.454 8.354 1.00 82.94 105 LYS A CA 1
ATOM 846 C C . LYS A 1 105 ? -19.583 -0.839 7.769 1.00 82.94 105 LYS A C 1
ATOM 848 O O . LYS A 1 105 ? -19.978 -1.705 8.543 1.00 82.94 105 LYS A O 1
ATOM 853 N N . ASP A 1 106 ? -19.567 -0.983 6.450 1.00 84.06 106 ASP A N 1
ATOM 854 C CA . ASP A 1 106 ? -20.019 -2.196 5.774 1.00 84.06 106 ASP A CA 1
ATOM 855 C C . ASP A 1 106 ? -19.070 -3.375 6.046 1.00 84.06 106 ASP A C 1
ATOM 857 O O . ASP A 1 106 ? -19.480 -4.404 6.589 1.00 84.06 106 ASP A O 1
ATOM 861 N N . SER A 1 107 ? -17.767 -3.174 5.822 1.00 81.81 107 SER A N 1
ATOM 862 C CA . SER A 1 107 ? -16.734 -4.209 5.987 1.00 81.81 107 SER A CA 1
ATOM 863 C C . SER A 1 107 ? -16.618 -4.735 7.423 1.00 81.81 107 SER A C 1
ATOM 865 O O . SER A 1 107 ? -16.332 -5.914 7.639 1.00 81.81 107 SER A O 1
ATOM 867 N N . TRP A 1 108 ? -16.847 -3.880 8.427 1.00 83.69 108 TRP A N 1
ATOM 868 C CA . TRP A 1 108 ? -16.706 -4.230 9.846 1.00 83.69 108 TRP A CA 1
ATOM 869 C C . TRP A 1 108 ? -18.013 -4.160 10.639 1.00 83.69 108 TRP A C 1
ATOM 871 O O . TRP A 1 108 ? -17.972 -4.149 11.871 1.00 83.69 108 TRP A O 1
ATOM 881 N N . LYS A 1 109 ? -19.177 -4.206 9.976 1.00 83.38 109 LYS A N 1
ATOM 882 C CA . LYS A 1 109 ? -20.503 -4.136 10.620 1.00 83.38 109 LYS A CA 1
ATOM 883 C C . LYS A 1 109 ? -20.651 -5.081 11.816 1.00 83.38 109 LYS A C 1
ATOM 885 O O . LYS A 1 109 ? -21.171 -4.692 12.854 1.00 83.38 109 LYS A O 1
ATOM 890 N N . LYS A 1 110 ? -20.105 -6.299 11.714 1.00 85.12 110 LYS A N 1
ATOM 891 C CA . LYS A 1 110 ? -20.112 -7.326 12.779 1.00 85.12 110 LYS A CA 1
ATOM 892 C C . LYS A 1 110 ? -19.447 -6.876 14.093 1.00 85.12 110 LYS A C 1
ATOM 894 O O . LYS A 1 110 ? -19.715 -7.453 15.146 1.00 85.12 110 LYS A O 1
ATOM 899 N N . TYR A 1 111 ? -18.544 -5.902 14.032 1.00 83.00 111 TYR A N 1
ATOM 900 C CA . TYR A 1 111 ? -17.765 -5.403 15.168 1.00 83.00 111 TYR A CA 1
ATOM 901 C C . TYR A 1 111 ? -18.356 -4.135 15.790 1.00 83.00 111 TYR A C 1
ATOM 903 O O . TYR A 1 111 ? -18.001 -3.792 16.919 1.00 83.00 111 TYR A O 1
ATOM 911 N N . LEU A 1 112 ? -19.250 -3.450 15.079 1.00 83.94 112 LEU A N 1
ATOM 912 C CA . LEU A 1 112 ? -19.897 -2.225 15.535 1.00 83.94 112 LEU A CA 1
ATOM 913 C C . LEU A 1 112 ? -21.080 -2.567 16.450 1.00 83.94 112 LEU A C 1
ATOM 915 O O . LEU A 1 112 ? -21.771 -3.566 16.244 1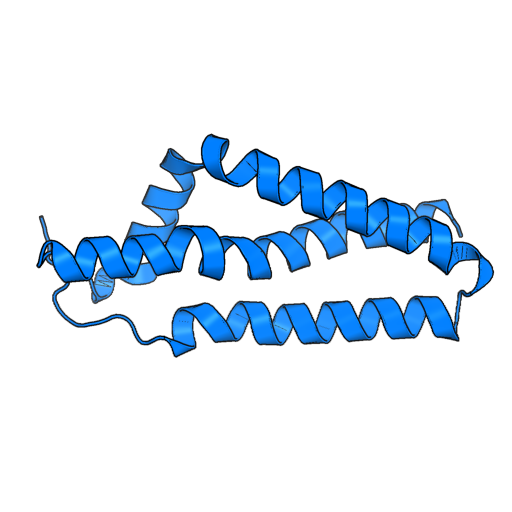.00 83.94 112 LEU A O 1
ATOM 919 N N . LYS A 1 113 ? -21.305 -1.757 17.488 1.00 79.69 113 LYS A N 1
ATOM 920 C CA . LYS A 1 113 ? -22.604 -1.740 18.171 1.00 79.69 113 LYS A CA 1
ATOM 921 C C . LYS A 1 113 ? -23.618 -1.138 17.195 1.00 79.69 113 LYS A C 1
ATOM 923 O O . LYS A 1 113 ? -23.288 -0.164 16.522 1.00 79.69 113 LYS A O 1
ATOM 928 N N . GLU A 1 114 ? -24.791 -1.751 17.075 1.00 63.72 114 GLU A N 1
ATOM 929 C CA . GLU A 1 114 ? -25.893 -1.163 16.308 1.00 63.72 114 GLU A CA 1
ATOM 930 C C . GLU A 1 114 ? -26.243 0.191 16.949 1.00 63.72 114 GLU A C 1
ATOM 932 O O . GLU A 1 114 ? -26.367 0.266 18.174 1.00 63.72 114 GLU A O 1
ATOM 937 N N . GLU A 1 115 ? -26.274 1.252 16.134 1.00 55.22 115 GLU A N 1
ATOM 938 C CA . GLU A 1 115 ? -26.861 2.548 16.514 1.00 55.22 115 GLU A CA 1
ATOM 939 C C . GLU A 1 115 ? -28.387 2.447 16.487 1.00 55.22 115 GLU A C 1
ATOM 941 O O . GLU A 1 115 ? -28.914 1.856 15.513 1.00 55.22 115 GLU A O 1
#

pLDDT: mean 87.89, std 8.02, range [55.22, 96.69]

Secondary structure (DSSP, 8-state):
-HHHHHHHHHHHHHHHHHHHHIIIIIIHHHHHHHHHTT-BSSPPPTHHHHHHHHHHHHHHHHHHHHHHHH-GGGHHHHHHHHHHHHHHHHHHTTTTHHHHHHHHHHHTGGGBPP-